Protein AF-A0A842I479-F1 (afdb_monomer)

Radius of gyration: 28.69 Å; Cα contacts (8 Å,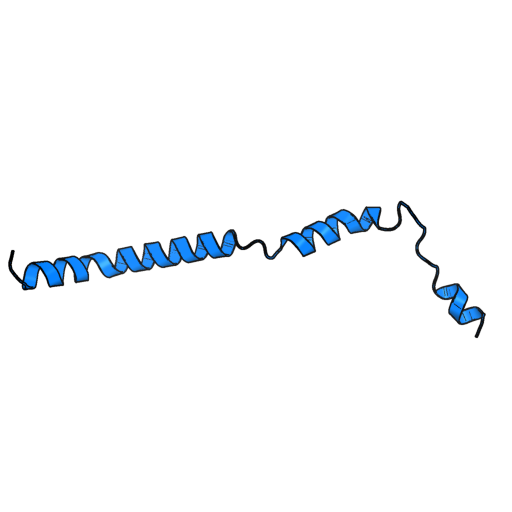 |Δi|>4): 2; chains: 1; bounding box: 66×41×58 Å

Solvent-accessible surface area (backbone atoms only — not comparable to full-atom values): 4008 Å² total; per-residue (Å²): 136,59,72,65,59,58,54,46,58,54,63,75,44,48,67,62,50,51,51,51,51,51,52,50,50,51,51,55,55,72,65,48,76,77,58,56,66,62,54,51,51,61,69,40,58,80,57,67,46,72,90,48,76,76,80,67,67,72,61,61,71,76,75,112

pLDDT: mean 79.69, std 11.58, range [51.91, 97.75]

Secondary structure (DSSP, 8-state):
--HHHHHHHHHHHHHHHHHHHHHHHHHHHHT--TTHHHHHHHHHTTGGGSSSPPP-THHHHS--

Mean predicted aligned error: 13.09 Å

Foldseek 3Di:
DDPVVVVVVVVVCVVVVVVVVVVVVVVVVVVPCVCVVVVVCVVCVVVVPVPHHDDPCVVVVVVD

Structure (mmCIF, N/CA/C/O backbone):
data_AF-A0A842I479-F1
#
_entry.id   AF-A0A842I479-F1
#
loop_
_atom_site.group_PDB
_atom_site.id
_atom_site.type_symbol
_atom_site.label_atom_id
_atom_site.label_alt_id
_atom_site.label_comp_id
_atom_site.label_asym_id
_atom_site.label_entity_id
_atom_site.label_seq_id
_atom_site.pdbx_PDB_ins_code
_atom_site.Cartn_x
_atom_site.Cartn_y
_atom_site.Cartn_z
_atom_site.occupancy
_atom_site.B_iso_or_equiv
_atom_site.auth_seq_id
_atom_site.auth_comp_id
_atom_site.auth_asym_id
_atom_site.auth_atom_id
_atom_site.pdbx_PDB_model_num
ATOM 1 N N . MET A 1 1 ? 16.504 16.377 -24.507 1.00 64.19 1 MET A N 1
ATOM 2 C CA . MET A 1 1 ? 16.143 15.053 -23.956 1.00 64.19 1 MET A CA 1
ATOM 3 C C . MET A 1 1 ? 15.469 14.297 -25.086 1.00 64.19 1 MET A C 1
ATOM 5 O O . MET A 1 1 ? 14.478 14.801 -25.595 1.00 64.19 1 MET A O 1
ATOM 9 N N . ASP A 1 2 ? 16.063 13.202 -25.554 1.00 85.81 2 ASP A N 1
ATOM 10 C CA . ASP A 1 2 ? 15.563 12.436 -26.706 1.00 85.81 2 ASP A CA 1
ATOM 11 C C . ASP A 1 2 ? 14.418 11.490 -26.291 1.00 85.81 2 ASP A C 1
ATOM 13 O O . ASP A 1 2 ? 14.382 11.036 -25.141 1.00 85.81 2 ASP A O 1
ATOM 17 N N . THR A 1 3 ? 13.492 11.186 -27.205 1.00 85.38 3 THR A N 1
ATOM 18 C CA . THR A 1 3 ? 12.297 10.345 -26.988 1.00 85.38 3 THR A CA 1
ATOM 19 C C . THR A 1 3 ? 12.642 8.994 -26.354 1.00 85.38 3 THR A C 1
ATOM 2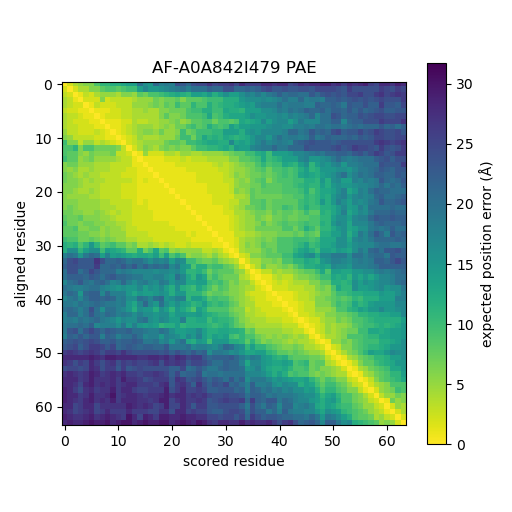1 O O . THR A 1 3 ? 11.910 8.502 -25.492 1.00 85.38 3 THR A O 1
ATOM 24 N N . TYR A 1 4 ? 13.795 8.419 -26.713 1.00 86.00 4 TYR A N 1
ATOM 25 C CA . TYR A 1 4 ? 14.289 7.164 -26.140 1.00 86.00 4 TYR A CA 1
ATOM 26 C C . TYR A 1 4 ? 14.530 7.244 -24.623 1.00 86.00 4 TYR A C 1
ATOM 28 O O . TYR A 1 4 ? 14.225 6.305 -23.888 1.00 86.00 4 TYR A O 1
ATOM 36 N N . GLY A 1 5 ? 15.035 8.379 -24.132 1.00 85.81 5 GLY A N 1
ATOM 37 C CA . GLY A 1 5 ? 15.288 8.582 -22.705 1.00 85.81 5 GLY A CA 1
ATOM 38 C C . GLY A 1 5 ? 14.001 8.612 -21.882 1.00 85.81 5 GLY A C 1
ATOM 39 O O . GLY A 1 5 ? 13.952 8.048 -20.791 1.00 85.81 5 GLY A O 1
ATOM 40 N N . LEU A 1 6 ? 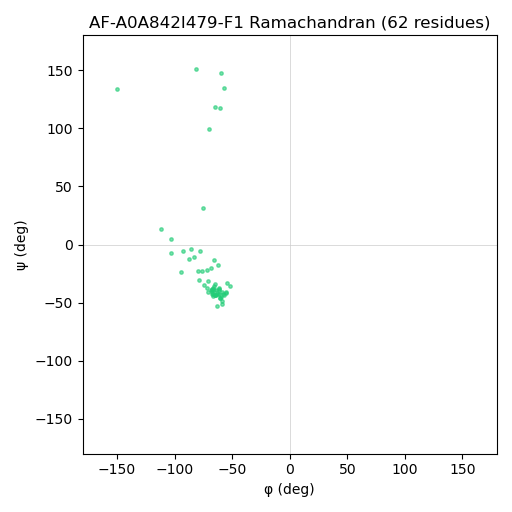12.940 9.205 -22.435 1.00 84.50 6 LEU A N 1
ATOM 41 C CA . LEU A 1 6 ? 11.623 9.244 -21.800 1.00 84.50 6 LEU A CA 1
ATOM 42 C C . LEU A 1 6 ? 11.004 7.842 -21.714 1.00 84.50 6 LEU A C 1
ATOM 44 O O . LEU A 1 6 ? 10.509 7.451 -20.658 1.00 84.50 6 LEU A O 1
ATOM 48 N N . LEU A 1 7 ? 11.095 7.061 -22.793 1.00 86.44 7 LEU A N 1
ATOM 49 C CA . LEU A 1 7 ? 10.574 5.694 -22.831 1.00 86.44 7 LEU A CA 1
ATOM 50 C C . LEU A 1 7 ? 11.311 4.774 -21.845 1.00 86.44 7 LEU A C 1
ATOM 52 O O . LEU A 1 7 ? 10.681 3.963 -21.167 1.00 86.44 7 LEU A O 1
ATOM 56 N N . ARG A 1 8 ? 12.635 4.938 -21.717 1.00 86.94 8 ARG A N 1
ATOM 57 C CA . ARG A 1 8 ? 13.451 4.154 -20.783 1.00 86.94 8 ARG A CA 1
ATOM 58 C C . ARG A 1 8 ? 13.206 4.516 -19.321 1.0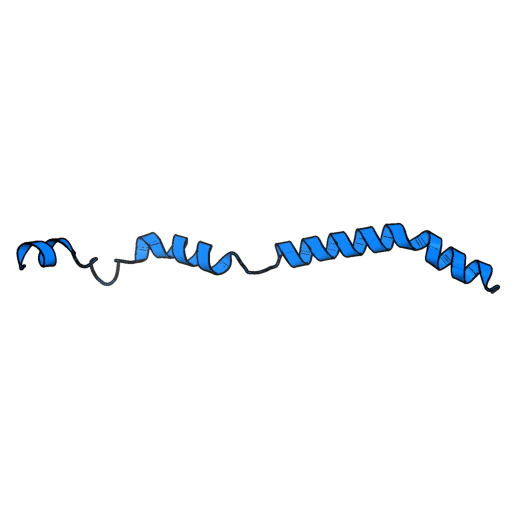0 86.94 8 ARG A C 1
ATOM 60 O O . ARG A 1 8 ? 13.095 3.616 -18.504 1.00 86.94 8 ARG A O 1
ATOM 67 N N . PHE A 1 9 ? 13.054 5.798 -18.994 1.00 82.25 9 PHE A N 1
ATOM 68 C CA . PHE A 1 9 ? 12.719 6.220 -17.630 1.00 82.25 9 PHE A CA 1
ATOM 69 C C . PHE A 1 9 ? 11.393 5.614 -17.148 1.00 82.25 9 PHE A C 1
ATOM 71 O O . PHE A 1 9 ? 11.287 5.147 -16.012 1.00 82.25 9 PHE A O 1
ATOM 78 N N . ILE A 1 10 ? 10.399 5.581 -18.042 1.00 82.81 10 ILE A N 1
ATOM 79 C CA . ILE A 1 10 ? 9.125 4.912 -17.788 1.00 82.81 10 ILE A CA 1
ATOM 80 C C . ILE A 1 10 ? 9.368 3.410 -17.587 1.00 82.81 10 ILE A C 1
ATOM 82 O O . ILE A 1 10 ? 8.972 2.880 -16.554 1.00 82.81 10 ILE A O 1
ATOM 86 N N . ALA A 1 11 ? 10.058 2.739 -18.518 1.00 84.81 11 ALA A N 1
ATOM 87 C CA . ALA A 1 11 ? 10.328 1.298 -18.468 1.00 84.81 11 ALA A CA 1
ATOM 88 C C . ALA A 1 11 ? 11.081 0.848 -17.201 1.00 84.81 11 ALA A C 1
ATOM 90 O O . ALA A 1 11 ? 10.687 -0.142 -16.585 1.00 84.81 11 ALA A O 1
ATOM 91 N N . ASP A 1 12 ? 12.101 1.595 -16.776 1.00 82.56 12 ASP A N 1
ATOM 92 C CA . ASP A 1 12 ? 12.942 1.245 -15.625 1.00 82.56 12 ASP A CA 1
ATOM 93 C C . ASP A 1 12 ? 12.178 1.329 -14.283 1.00 82.56 12 ASP A C 1
ATOM 95 O O . ASP A 1 12 ? 12.566 0.684 -13.311 1.00 82.56 12 ASP A O 1
ATOM 99 N N . SER A 1 13 ? 11.059 2.066 -14.213 1.00 81.44 13 SER A N 1
ATOM 100 C CA . SER A 1 13 ? 10.341 2.336 -12.951 1.00 81.44 13 SER A CA 1
ATOM 101 C C . SER A 1 13 ? 9.063 1.509 -12.734 1.00 81.44 13 SER A C 1
ATOM 103 O O . SER A 1 13 ? 8.485 1.545 -11.645 1.00 81.44 13 SER A O 1
ATOM 105 N N . TRP A 1 14 ? 8.601 0.738 -13.726 1.00 89.25 14 TRP A N 1
ATOM 106 C CA . TRP A 1 14 ? 7.310 0.029 -13.659 1.00 89.25 14 TRP A CA 1
ATOM 107 C C . TRP A 1 14 ? 7.245 -1.062 -12.590 1.00 89.25 14 TRP A C 1
ATOM 109 O O . TRP A 1 14 ? 6.221 -1.202 -11.922 1.00 89.25 14 TRP A O 1
ATOM 119 N N . ALA A 1 15 ? 8.322 -1.827 -12.403 1.00 87.62 15 ALA A N 1
ATOM 120 C CA . ALA A 1 15 ? 8.342 -2.912 -11.422 1.00 87.62 15 ALA A CA 1
ATOM 121 C C . ALA A 1 15 ? 8.245 -2.384 -9.980 1.00 87.62 15 ALA A C 1
ATOM 123 O O . ALA A 1 15 ? 7.471 -2.906 -9.177 1.00 87.62 15 ALA A O 1
ATOM 124 N N . LEU A 1 16 ? 8.978 -1.308 -9.667 1.00 90.88 16 LEU A N 1
ATOM 125 C CA . LEU A 1 16 ? 8.899 -0.640 -8.366 1.00 90.88 16 LEU A CA 1
ATOM 126 C C . LEU A 1 16 ? 7.512 -0.034 -8.139 1.00 90.88 16 LEU A C 1
ATOM 128 O O . LEU A 1 16 ? 6.935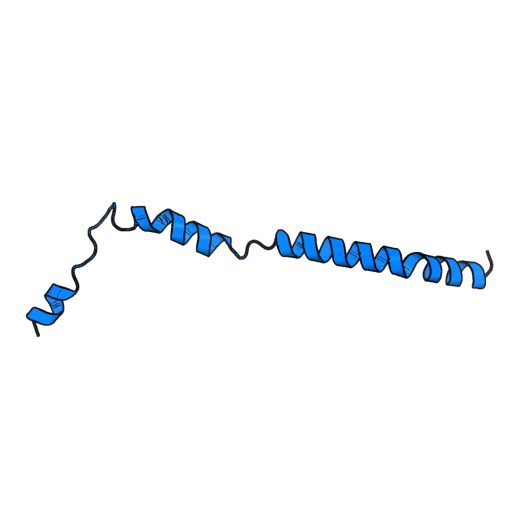 -0.210 -7.070 1.00 90.88 16 LEU A O 1
ATOM 132 N N . LEU A 1 17 ? 6.945 0.613 -9.161 1.00 92.62 17 LEU A N 1
ATOM 133 C CA . LEU A 1 17 ? 5.617 1.218 -9.085 1.00 92.62 17 LEU A CA 1
ATOM 134 C C . LEU A 1 17 ? 4.524 0.163 -8.854 1.00 92.62 17 LEU A C 1
ATOM 136 O O . LEU A 1 17 ? 3.651 0.360 -8.009 1.00 92.62 17 LEU A O 1
ATOM 140 N N . ALA A 1 18 ? 4.606 -0.988 -9.526 1.00 93.75 18 ALA A N 1
ATOM 141 C CA . ALA A 1 18 ? 3.709 -2.118 -9.296 1.00 93.75 18 ALA A CA 1
ATOM 142 C C . ALA A 1 18 ? 3.796 -2.636 -7.851 1.00 93.75 18 ALA A C 1
ATOM 144 O O . ALA A 1 18 ? 2.764 -2.817 -7.204 1.00 93.75 18 ALA A O 1
ATOM 145 N N . LEU A 1 19 ? 5.009 -2.812 -7.314 1.00 96.00 19 LEU A N 1
ATOM 146 C CA . LEU A 1 19 ? 5.215 -3.229 -5.924 1.00 96.00 19 LEU A CA 1
ATOM 147 C C . LEU A 1 19 ? 4.598 -2.225 -4.939 1.00 96.00 19 LEU A C 1
ATOM 149 O O . LEU A 1 19 ? 3.899 -2.624 -4.008 1.00 96.00 19 LEU A O 1
ATOM 153 N N . THR A 1 20 ? 4.811 -0.926 -5.158 1.00 96.25 20 THR A N 1
ATOM 154 C CA . THR A 1 20 ? 4.230 0.137 -4.327 1.00 96.25 20 THR A CA 1
ATOM 155 C C . THR A 1 20 ? 2.701 0.125 -4.366 1.00 96.25 20 THR A C 1
ATOM 157 O O . THR A 1 20 ? 2.065 0.245 -3.317 1.00 96.25 20 THR A O 1
ATOM 160 N N . LEU A 1 21 ? 2.094 -0.058 -5.543 1.00 97.44 21 LEU A N 1
ATOM 161 C CA . LEU A 1 21 ? 0.638 -0.137 -5.683 1.00 97.44 21 LEU A CA 1
ATOM 162 C C . LEU A 1 21 ? 0.057 -1.366 -4.979 1.00 97.44 21 LEU A C 1
ATOM 164 O O . LEU A 1 21 ? -0.938 -1.237 -4.267 1.00 97.44 21 LEU A O 1
ATOM 168 N N . VAL A 1 22 ? 0.685 -2.537 -5.125 1.00 97.19 22 VAL A N 1
ATOM 169 C CA . VAL A 1 22 ? 0.270 -3.756 -4.411 1.00 97.19 22 VAL A CA 1
ATOM 170 C C . VAL A 1 22 ? 0.362 -3.542 -2.904 1.00 97.19 22 VAL A C 1
ATOM 172 O O . VAL A 1 22 ? -0.589 -3.840 -2.184 1.00 97.19 22 VAL A O 1
ATOM 175 N N . PHE A 1 23 ? 1.468 -2.974 -2.423 1.00 96.94 23 PHE A N 1
ATOM 176 C CA . PHE A 1 23 ? 1.667 -2.690 -1.006 1.00 96.94 23 PHE A CA 1
ATOM 177 C C . PHE A 1 23 ? 0.589 -1.753 -0.443 1.00 96.94 23 PHE A C 1
ATOM 179 O O . PHE A 1 23 ? -0.035 -2.071 0.571 1.00 96.94 23 PHE A O 1
ATOM 186 N N . MET A 1 24 ? 0.298 -0.641 -1.125 1.00 97.75 24 MET A N 1
ATOM 187 C CA . MET A 1 24 ? -0.810 0.235 -0.733 1.00 97.75 24 MET A CA 1
ATOM 188 C C . MET A 1 24 ? -2.162 -0.479 -0.793 1.00 97.75 24 MET A C 1
ATOM 190 O O . MET A 1 24 ? -2.981 -0.297 0.103 1.00 97.75 24 MET A O 1
ATOM 194 N N . GLY A 1 25 ? -2.393 -1.325 -1.799 1.00 96.50 25 GLY A N 1
ATOM 195 C CA . GLY A 1 25 ? -3.598 -2.147 -1.896 1.00 96.50 25 GLY A CA 1
ATOM 196 C C . GLY A 1 25 ? -3.790 -3.047 -0.673 1.00 96.50 25 GLY A C 1
ATOM 197 O O . GLY A 1 25 ? -4.888 -3.102 -0.121 1.00 96.50 25 GLY A O 1
ATOM 198 N N . VAL A 1 26 ? -2.717 -3.682 -0.193 1.00 96.12 26 VAL A N 1
ATOM 199 C CA . VAL A 1 26 ? -2.731 -4.495 1.035 1.00 96.12 26 VAL A CA 1
ATOM 200 C C . VAL A 1 26 ? -3.012 -3.636 2.266 1.00 96.12 26 VAL A C 1
ATOM 202 O O . VAL A 1 26 ? -3.835 -4.030 3.088 1.00 96.12 26 VAL A O 1
ATOM 205 N N . ILE A 1 27 ? -2.395 -2.455 2.390 1.00 94.62 27 ILE A N 1
ATOM 206 C CA . ILE A 1 27 ? -2.674 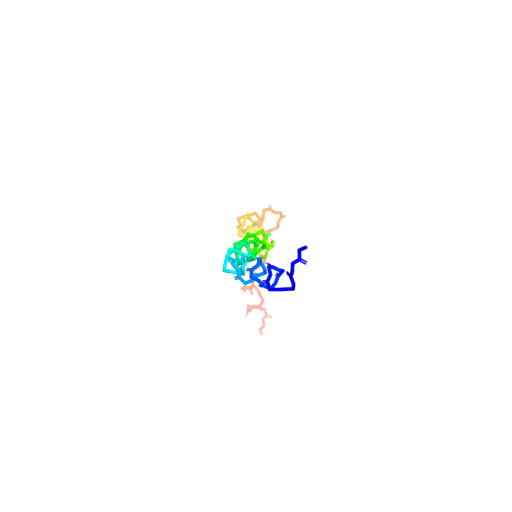-1.524 3.497 1.00 94.62 27 ILE A CA 1
ATOM 207 C C . ILE A 1 27 ? -4.154 -1.137 3.510 1.00 94.62 27 ILE A C 1
ATOM 209 O O . ILE A 1 27 ? -4.814 -1.259 4.538 1.00 94.62 27 ILE A O 1
ATOM 213 N N . LEU A 1 28 ? -4.694 -0.700 2.372 1.00 93.62 28 LEU A N 1
ATOM 214 C CA . LEU A 1 28 ? -6.096 -0.300 2.259 1.00 93.62 28 LEU A CA 1
ATOM 215 C C . LEU A 1 28 ? -7.044 -1.465 2.560 1.00 93.62 28 LEU A C 1
ATOM 217 O O . LEU A 1 28 ? -8.079 -1.269 3.195 1.00 93.62 28 LEU A O 1
ATOM 221 N N . TRP A 1 29 ? -6.686 -2.680 2.145 1.00 88.62 29 TRP A N 1
ATOM 222 C CA . TRP A 1 29 ? -7.446 -3.884 2.460 1.00 88.62 29 TRP A CA 1
ATOM 223 C C . TRP A 1 29 ? -7.398 -4.233 3.951 1.00 88.62 29 TRP A C 1
ATOM 225 O O . TRP A 1 29 ? -8.438 -4.533 4.531 1.00 88.62 29 TRP A O 1
ATOM 235 N N . ALA A 1 30 ? -6.236 -4.134 4.596 1.00 87.75 30 ALA A N 1
ATOM 236 C CA . ALA A 1 30 ? -6.088 -4.372 6.032 1.00 87.75 30 ALA A CA 1
ATOM 237 C C . ALA A 1 30 ? -6.839 -3.325 6.871 1.00 87.75 30 ALA A C 1
ATOM 239 O O . ALA A 1 30 ? -7.422 -3.650 7.902 1.00 87.75 30 ALA A O 1
ATOM 240 N N . LEU A 1 31 ? -6.873 -2.073 6.406 1.00 85.56 31 LEU A N 1
ATOM 241 C CA . LEU A 1 31 ? -7.641 -0.991 7.023 1.00 85.56 31 LEU A CA 1
ATOM 242 C C . LEU A 1 31 ? -9.143 -1.055 6.699 1.00 85.56 31 LEU A C 1
ATOM 244 O O . LEU A 1 31 ? -9.914 -0.272 7.260 1.00 85.56 31 LEU A O 1
ATOM 248 N N . ARG A 1 32 ? -9.593 -1.969 5.823 1.00 84.06 32 ARG A N 1
ATOM 249 C CA . ARG A 1 32 ? -11.012 -2.131 5.489 1.00 84.06 32 ARG A CA 1
ATOM 250 C C . ARG A 1 32 ? -11.779 -2.496 6.770 1.00 84.06 32 ARG A C 1
ATOM 252 O O . ARG A 1 32 ? -11.572 -3.578 7.315 1.00 84.06 32 ARG A O 1
ATOM 259 N N . PRO A 1 33 ? -12.727 -1.659 7.232 1.00 66.81 33 PRO A N 1
ATOM 260 C CA . PRO A 1 33 ? -13.387 -1.793 8.537 1.00 66.81 33 PRO A CA 1
ATOM 261 C C . PRO A 1 33 ? -14.447 -2.916 8.592 1.00 66.81 33 PRO A C 1
ATOM 263 O O . PRO A 1 33 ? -15.448 -2.797 9.297 1.00 66.81 33 PRO A O 1
ATOM 266 N N . GLY A 1 34 ? -14.261 -4.003 7.839 1.00 69.31 34 GLY A N 1
ATOM 267 C CA . GLY A 1 34 ? -15.255 -5.060 7.636 1.00 69.31 34 GLY A CA 1
ATOM 268 C C . GLY A 1 34 ? -15.499 -5.964 8.846 1.00 69.31 34 GLY A C 1
ATOM 269 O O . GLY A 1 34 ? -16.566 -6.561 8.929 1.00 69.31 34 GLY A O 1
ATOM 270 N N . SER A 1 35 ? -14.565 -6.054 9.800 1.00 61.75 35 SER A N 1
ATOM 271 C CA . SER A 1 35 ? -14.710 -6.932 10.975 1.00 61.75 35 SER A CA 1
ATOM 272 C C . SER A 1 35 ? -15.325 -6.250 12.201 1.00 61.75 35 SER A C 1
ATOM 274 O O . SER A 1 35 ? -15.624 -6.917 13.190 1.00 61.75 35 SER A O 1
ATOM 276 N N . ARG A 1 36 ? -15.562 -4.931 12.147 1.00 68.00 36 ARG A N 1
ATOM 277 C CA . ARG A 1 36 ? -16.126 -4.163 13.272 1.00 68.00 36 ARG A CA 1
ATOM 278 C C . ARG A 1 36 ? -17.462 -4.719 13.794 1.00 68.00 36 ARG A C 1
ATOM 280 O O . ARG A 1 36 ? -17.588 -4.788 15.012 1.00 68.00 36 ARG A O 1
ATOM 287 N N . PRO A 1 37 ? -18.420 -5.164 12.952 1.00 70.56 37 PRO A N 1
ATOM 288 C CA . PRO A 1 37 ? -19.682 -5.706 13.454 1.00 70.56 37 PRO A CA 1
ATOM 289 C C . PRO A 1 37 ? -19.494 -7.041 14.183 1.00 70.56 37 PRO A C 1
ATOM 291 O O . PRO A 1 37 ? -20.103 -7.253 15.222 1.00 70.56 37 PRO A O 1
ATOM 294 N N . LEU A 1 38 ? -18.618 -7.919 13.676 1.00 71.62 38 LEU A N 1
ATOM 295 C CA . LEU A 1 38 ? -18.374 -9.236 14.276 1.00 71.62 38 LEU A CA 1
ATOM 296 C C . LEU A 1 38 ? -17.697 -9.117 15.651 1.00 71.62 38 LEU A C 1
ATOM 298 O O . LEU A 1 38 ? -18.019 -9.862 16.573 1.00 71.62 38 LEU A O 1
ATOM 302 N N . HIS A 1 39 ? -16.773 -8.166 15.800 1.00 76.62 39 HIS A N 1
ATOM 303 C CA . HIS A 1 39 ? -16.121 -7.902 17.082 1.00 76.62 39 HIS A CA 1
ATOM 304 C C . HIS A 1 39 ? -17.063 -7.237 18.096 1.00 76.62 39 HIS A C 1
ATOM 306 O O . HIS A 1 39 ? -17.002 -7.577 19.277 1.00 76.62 39 HIS A O 1
ATOM 312 N N . ASP A 1 40 ? -17.941 -6.330 17.651 1.00 79.38 40 ASP A N 1
ATOM 313 C CA . ASP A 1 40 ? -18.932 -5.688 18.527 1.00 79.38 40 ASP A CA 1
ATOM 314 C C . ASP A 1 40 ? -19.986 -6.695 19.019 1.00 79.38 40 ASP A C 1
ATOM 316 O O . ASP A 1 40 ? -20.341 -6.699 20.197 1.00 79.38 40 ASP A O 1
ATOM 320 N N . ASP A 1 41 ? -20.422 -7.620 18.158 1.00 79.25 41 ASP A N 1
ATOM 321 C CA . ASP A 1 41 ? -21.393 -8.659 18.519 1.00 79.25 41 ASP A CA 1
ATOM 322 C C . ASP A 1 41 ? -20.804 -9.673 19.521 1.00 79.25 41 ASP A C 1
ATOM 324 O O . ASP A 1 41 ? -21.430 -10.011 20.529 1.00 79.25 41 ASP A O 1
ATOM 328 N N . ALA A 1 42 ? -19.540 -10.076 19.330 1.00 80.00 42 ALA A N 1
ATOM 329 C CA . ALA A 1 42 ? -18.818 -10.918 20.286 1.00 80.00 42 ALA A CA 1
ATOM 330 C C . ALA A 1 42 ? -18.637 -10.228 21.651 1.00 80.00 42 ALA A C 1
ATOM 332 O O . ALA A 1 42 ? -18.865 -10.854 22.688 1.00 80.00 42 ALA A O 1
ATOM 333 N N . ALA A 1 43 ? -18.289 -8.937 21.668 1.00 81.31 43 ALA A N 1
ATOM 334 C CA . ALA A 1 43 ? -18.148 -8.161 22.901 1.00 81.31 43 ALA A CA 1
ATOM 335 C C . ALA A 1 43 ? -19.483 -7.995 23.650 1.00 81.31 43 ALA A C 1
ATOM 337 O O . ALA A 1 43 ? -19.514 -7.986 24.881 1.00 81.31 43 ALA A O 1
ATOM 338 N N . ARG A 1 44 ? -20.601 -7.899 22.923 1.00 81.75 44 ARG A N 1
ATOM 339 C CA . ARG A 1 44 ? -21.950 -7.760 23.493 1.00 81.75 44 ARG A CA 1
ATOM 340 C C . ARG A 1 44 ? -22.589 -9.084 23.909 1.00 81.75 44 ARG A C 1
ATOM 342 O O . ARG A 1 44 ? -23.598 -9.051 24.611 1.00 81.75 44 ARG A O 1
ATOM 349 N N . SER A 1 45 ? -22.011 -10.227 23.536 1.00 79.94 45 SER A N 1
ATOM 350 C CA . SER A 1 45 ? -22.572 -11.560 23.809 1.00 79.94 45 SER A CA 1
ATOM 351 C C . SER A 1 45 ? -22.859 -11.817 25.295 1.00 79.94 45 SER A C 1
ATOM 353 O O . SER A 1 45 ? -23.935 -12.315 25.625 1.00 79.94 45 SER A O 1
ATOM 355 N N . ILE A 1 46 ? -21.956 -11.410 26.195 1.00 77.50 46 ILE A N 1
ATOM 356 C CA . ILE A 1 46 ? -22.119 -11.594 27.648 1.00 77.50 46 ILE A CA 1
ATOM 357 C C . ILE A 1 46 ? -23.154 -10.619 28.229 1.00 77.50 46 ILE A C 1
ATOM 359 O O . ILE A 1 46 ? -23.934 -10.990 29.101 1.00 77.50 46 ILE A O 1
ATOM 363 N N . PHE A 1 47 ? -23.232 -9.397 27.699 1.00 80.31 47 PHE A N 1
ATOM 364 C CA . PHE A 1 47 ? -24.167 -8.366 28.171 1.00 80.31 47 PHE A CA 1
ATOM 365 C C . PHE A 1 47 ? -25.562 -8.450 27.535 1.00 80.31 47 PHE A C 1
ATOM 367 O O . PHE A 1 47 ? -26.461 -7.686 27.893 1.00 80.31 47 PHE A O 1
ATOM 374 N N . ARG A 1 48 ? -25.772 -9.368 26.585 1.00 72.88 48 ARG A N 1
ATOM 375 C CA . ARG A 1 48 ? -27.011 -9.487 25.802 1.00 72.88 48 ARG A CA 1
ATOM 376 C C . ARG A 1 48 ? -28.272 -9.615 26.665 1.00 72.88 48 ARG A C 1
ATOM 378 O O . ARG A 1 48 ? -29.314 -9.098 26.275 1.00 72.88 48 ARG A O 1
ATOM 385 N N . ASN A 1 49 ? -28.169 -10.260 27.827 1.00 74.88 49 ASN A N 1
ATOM 386 C CA . ASN A 1 49 ? -29.296 -10.526 28.728 1.00 74.88 49 ASN A CA 1
ATOM 387 C C . ASN A 1 49 ? -29.218 -9.744 30.053 1.00 74.88 49 ASN A C 1
ATOM 389 O O . ASN A 1 49 ? -29.948 -10.048 30.990 1.00 74.88 49 ASN A O 1
ATOM 393 N N . ASP A 1 50 ? -28.346 -8.736 30.145 1.00 73.81 50 ASP A N 1
ATOM 394 C CA . ASP A 1 50 ? -28.077 -8.017 31.402 1.00 73.81 50 ASP A CA 1
ATOM 395 C C . ASP A 1 50 ? -29.264 -7.125 31.830 1.00 73.81 50 ASP A C 1
ATOM 397 O O . ASP A 1 50 ? -29.563 -6.955 33.007 1.00 73.81 50 ASP A O 1
ATOM 401 N N . LYS A 1 51 ? -30.018 -6.587 30.857 1.00 75.12 51 LYS A N 1
ATOM 402 C CA . LYS A 1 51 ? -31.199 -5.731 31.117 1.00 75.1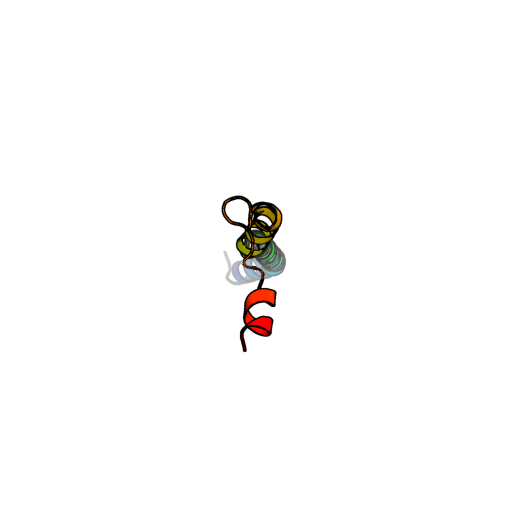2 51 LYS A CA 1
ATOM 403 C C . LYS A 1 51 ? -32.530 -6.481 31.132 1.00 75.12 51 LYS A C 1
ATOM 405 O O . LYS A 1 51 ? -33.509 -5.975 31.676 1.00 75.12 51 LYS A O 1
ATOM 410 N N . LYS A 1 52 ? -32.604 -7.635 30.471 1.00 68.94 52 LYS A N 1
ATOM 411 C CA . LYS A 1 52 ? -33.806 -8.469 30.397 1.00 68.94 52 LYS A CA 1
ATOM 412 C C . LYS A 1 52 ? -33.388 -9.933 30.265 1.00 68.94 52 LYS A C 1
ATOM 414 O O . LYS A 1 52 ? -32.541 -10.215 29.417 1.00 68.94 52 LYS A O 1
ATOM 419 N N . PRO A 1 53 ? -33.993 -10.849 31.041 1.00 69.62 53 PRO A N 1
ATOM 420 C CA . PRO A 1 53 ? -33.730 -12.272 30.888 1.00 69.62 53 PRO A CA 1
ATOM 421 C C . PRO A 1 53 ? -34.093 -12.718 29.471 1.00 69.62 53 PRO A C 1
ATOM 423 O O . PRO A 1 53 ? -35.042 -12.191 28.881 1.00 69.62 53 PRO A O 1
ATOM 426 N N . ALA A 1 54 ? -33.363 -13.701 28.941 1.00 69.00 54 ALA A N 1
ATOM 427 C CA . ALA A 1 54 ? -33.768 -14.366 27.710 1.00 69.00 54 ALA A CA 1
ATOM 428 C C . ALA A 1 54 ? -35.174 -14.958 27.900 1.00 69.00 54 ALA A C 1
ATOM 430 O O . ALA A 1 54 ? -35.467 -15.551 28.940 1.00 69.00 54 ALA A O 1
ATOM 431 N N . VAL A 1 55 ? -36.048 -14.756 26.913 1.00 69.56 55 VAL A N 1
ATOM 432 C CA . VAL A 1 55 ? -37.383 -15.360 26.912 1.00 69.56 55 VAL A CA 1
ATOM 433 C C . VAL A 1 55 ? -37.189 -16.874 26.818 1.00 69.56 55 VAL A C 1
ATOM 435 O O . VAL A 1 55 ? -36.578 -17.348 25.863 1.00 69.56 55 VAL A O 1
ATOM 438 N N . ASP A 1 56 ? -37.640 -17.614 27.834 1.00 71.81 56 ASP A N 1
ATOM 439 C CA . ASP A 1 56 ? -37.630 -19.080 27.821 1.00 71.81 56 ASP A CA 1
ATOM 440 C C . ASP A 1 56 ? -38.672 -19.556 26.801 1.00 71.81 56 ASP A C 1
ATOM 442 O O . ASP A 1 56 ? -39.873 -19.553 27.074 1.00 71.81 56 ASP A O 1
ATOM 446 N N . ASP A 1 57 ? -38.205 -19.914 25.605 1.00 66.44 57 ASP A N 1
ATOM 447 C CA . ASP A 1 57 ? -39.036 -20.390 24.489 1.00 66.44 57 ASP A CA 1
ATOM 448 C C . ASP A 1 57 ? -39.764 -21.707 24.833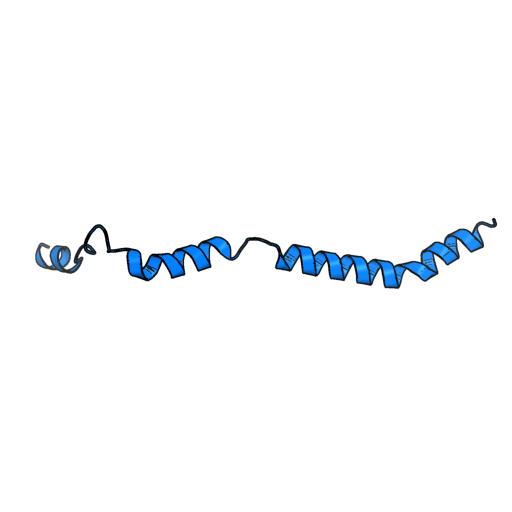 1.00 66.44 57 ASP A C 1
ATOM 450 O O . ASP A 1 57 ? -40.809 -22.032 24.276 1.00 66.44 57 ASP A O 1
ATOM 454 N N . ARG A 1 58 ? -39.301 -22.424 25.869 1.00 66.12 58 ARG A N 1
ATOM 455 C CA . ARG A 1 58 ? -39.939 -23.658 26.359 1.00 66.12 58 ARG A CA 1
ATOM 456 C C . ARG A 1 58 ? -41.332 -23.448 26.950 1.00 66.12 58 ARG A C 1
ATOM 458 O O . ARG A 1 58 ? -42.046 -24.418 27.188 1.00 66.12 58 ARG A O 1
ATOM 465 N N . ARG A 1 59 ? -41.734 -22.203 27.220 1.00 62.62 59 ARG A N 1
ATOM 466 C CA . ARG A 1 59 ? -43.085 -21.894 27.703 1.00 62.62 59 ARG A CA 1
ATOM 467 C C . ARG A 1 59 ? -44.130 -21.871 26.577 1.00 62.62 59 ARG A C 1
ATOM 469 O O . ARG A 1 59 ? -45.296 -22.096 26.868 1.00 62.62 59 ARG A O 1
ATOM 476 N N . GLY A 1 60 ? -43.727 -21.662 25.320 1.00 59.56 60 GLY A N 1
ATOM 477 C CA . GLY A 1 60 ? -44.635 -21.691 24.164 1.00 59.56 60 GLY A CA 1
ATOM 478 C C . GLY A 1 60 ? -44.992 -23.106 23.697 1.00 59.56 60 GLY A C 1
ATOM 479 O O . GLY A 1 60 ? -46.106 -23.335 23.244 1.00 59.56 60 GLY A O 1
ATOM 480 N N . GLU A 1 61 ? -44.083 -24.069 23.868 1.00 62.69 61 GLU A N 1
ATOM 481 C CA . GLU A 1 61 ? -44.302 -25.477 23.493 1.00 62.69 61 GLU A CA 1
ATOM 482 C C . GLU A 1 61 ? -45.208 -26.238 24.473 1.00 62.69 61 GLU A C 1
ATOM 484 O O . GLU A 1 61 ? -45.801 -27.244 24.101 1.00 62.69 61 GLU A O 1
ATOM 489 N N . MET A 1 62 ? -45.327 -25.775 25.723 1.00 60.88 62 MET A N 1
ATOM 490 C CA . MET A 1 62 ? -46.219 -26.383 26.724 1.00 60.88 62 MET A CA 1
ATOM 491 C C . MET A 1 62 ? -47.652 -25.824 26.686 1.00 60.88 62 MET A C 1
ATOM 493 O O . MET A 1 62 ? -48.533 -26.395 27.326 1.00 60.88 62 MET A O 1
ATOM 497 N N . GLU A 1 63 ? -47.885 -24.711 25.981 1.00 59.03 63 GLU A N 1
ATOM 498 C CA . GLU A 1 63 ? -49.193 -24.038 25.876 1.00 59.03 63 GLU A CA 1
ATOM 499 C C . GLU A 1 63 ? -49.915 -24.312 24.528 1.00 59.03 63 GLU A C 1
ATOM 501 O O . GLU A 1 63 ? -50.989 -23.753 24.300 1.00 59.03 63 GLU A O 1
ATOM 506 N N . ALA A 1 64 ? -49.367 -25.181 23.661 1.00 51.91 64 ALA A N 1
ATOM 507 C CA . ALA A 1 64 ? -49.938 -25.611 22.371 1.00 51.91 64 ALA A CA 1
ATOM 508 C C . ALA A 1 64 ? -50.363 -27.090 22.384 1.00 51.91 64 ALA A C 1
ATOM 510 O O . ALA A 1 64 ? -51.382 -27.406 21.727 1.00 51.91 64 ALA A O 1
#

Organism: NCBI:txid2045119

Sequence (64 aa):
MDTYGLLRFIADSWALLALTLVFMGVILWALRPGSRPLHDDAARSIFRNDKKPAVDDRRGEMEA

InterPro domains:
  IPR008621 Cbb3-type cytochrome oxidase component [PF05545] (3-50)
  IPR008621 Cbb3-type cytochrome oxidase component [cd01324] (1-48)

=== Feature glossary ===
The record interleaves many kinds of information about one protein. Here is each kind framed as the question it answers.

Q: What known structures does this most resemble?
A: Structural nearest neighbors (via Foldseek easy-search vs the PDB). Reported per hit: target PDB id, E-value, and alignment TM-score. A TM-score above ~0.5 is the conventional threshold for 'same fold'.

Q: Where is each backbone atom in 3D?
A: The mmCIF table is the protein's shape written out atom by atom. For each backbone N, Cα, C, and carbonyl O, it records an (x, y, z) coordinate triple in Å plus the residue type, chain letter, and residue number.

Q: What are the backbone torsion angles?
A: The φ/ψ torsion pair specifies the backbone conformation at each residue. φ rotates about the N–Cα bond, ψ about the Cα–C bond. Steric clashes forbid most of the (φ, ψ) plane — the allowed regions (α-helix basin, β-sheet basin, left-handed helix) are the Ramachandran-allowed regions.

Q: Which residues are buried vs exposed?
A: Solvent-accessible surface area (SASA) is the area in Å² traced out by the centre of a 1.4 Å probe sphere (a water molecule) rolled over the protein's van der Waals surface (Shrake–Rupley / Lee–Richards construction). Buried residues have near-zero SASA; fully exposed residues can exceed 200 Å². The total SASA scales roughly with the number of surface residues.

Q: How confident is the AlphaFold model at each residue?
A: pLDDT is the predicted lDDT-Cα score: AlphaFold's confidence that the local environment of each residue (all inter-atomic distances within 15 Å) is correctly placed. It is a per-residue number between 0 and 100, with higher meaning more reliable.

Q: What does the local fold look like, residue by residue?
A: 3Di is Foldseek's structural alphabet. Each residue is assigned one of twenty discrete states based on how its Cα sits relative to its spatial (not sequential) neighbors. Aligning 3Di strings finds structural homologs roughly as well as full 3D superposition, but orders of magnitude faster.

Q: How big and how compact is the whole molecule?
A: Radius of gyration (Rg) is the root-mean-square distance of Cα atoms from their centroid — a single number for overall size and compactness. A globular domain of N residues has Rg ≈ 2.2·N^0.38 Å; an extended or disordered chain has a much larger Rg. The Cα contact count is the number of residue pairs whose Cα atoms are within 8 Å and are more than four positions apart in sequence — a standard proxy for tertiary packing density. The bounding box is the smallest axis-aligned box enclosing all Cα atoms.

Q: Which residues are in helices, strands, or loops?
A: DSSP 8-state secondary structure assigns each residue one of H (α-helix), G (3₁₀-helix), I (π-helix), E (extended β-strand), B (isolated β-bridge), T (hydrogen-bonded turn), S (bend), or '-' (coil). The assignment is computed from backbone hydrogen-bond geometry via the Kabsch–Sander algorithm.

Q: How mobile is each atom in the crystal?
A: Crystallographic B-factors measure how much each atom's electron density is smeared out, in Å². They rise in mobile loops and surface residues and fall in the buried interior. In AlphaFold models this column is repurposed to hold pLDDT instead.

Q: What if only a Cα trace is available?
A: P-SEA three-state annotation labels each residue as helix, strand, or coil based purely on the geometry of the Cα trace. It serves as a fallback when the full backbone (and thus DSSP) is unavailable.

Q: What family and function is it annotated with?
A: Database cross-references. InterPro integrates a dozen domain/family signature databases into unified entries with residue-range hits. GO terms attach function/process/location labels with evidence codes. CATH codes position the fold in a four-level structural taxonomy. Organism is the NCBI-taxonomy species name.

Q: Are the domains correctly placed relative to each other?
A: Predicted Aligned Error (PAE) is an AlphaFold confidence matrix: entry (i, j) is the expected error in the position of residue j, in ångströms, when the prediction is superimposed on the true structure at residue i. Low PAE within a block of residues means that block is internally rigid and well-predicted; high PAE between two blocks means their relative placement is uncertain even if each block individually is confident.

Q: What do the diagnostic plots show?
A: Three diagnostic plots accompany the record. The Cα contact map visualizes the tertiary structure as a 2D adjacency matrix (8 Å cutoff, sequence-local contacts suppressed). The Ramachandran plot shows the distribution of backbone (φ, ψ) torsions, with points in the α and β basins reflecting secondary structure content. The PAE plot shows AlphaFold's inter-residue confidence as a color matrix.

Q: What is the amino-acid chain?
A: Primary structure: the covalent order of the twenty standard amino acids along th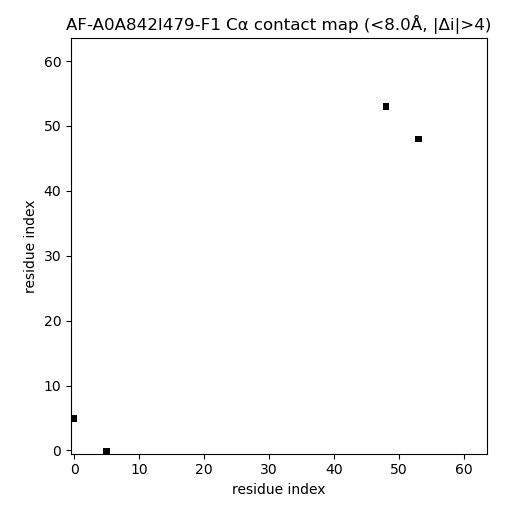e backbone. Two proteins with the same sequence will (almost always) fold to the same structure; two with 30% identity often share a fold but not the details.

Q: What do the rendered images show?
A: The six renders are orthographic views along the three Cartesian axes in both directions. Representation (cartoon, sticks, or surface) and color scheme (sequence-rainbow or by-chain) vary across proteins so the training set covers all the common visualization conventions.